Protein AF-A0A4Q3A0K4-F1 (afdb_monomer)

Structure (mmCIF, N/CA/C/O backbone):
data_AF-A0A4Q3A0K4-F1
#
_entry.id   AF-A0A4Q3A0K4-F1
#
loop_
_atom_site.group_PDB
_atom_site.id
_atom_site.type_symbol
_atom_site.label_atom_id
_atom_site.label_alt_id
_atom_site.label_comp_id
_atom_site.label_asym_id
_atom_site.label_entity_id
_atom_site.label_seq_id
_atom_site.pdbx_PDB_ins_code
_atom_site.Cartn_x
_atom_site.Cartn_y
_atom_site.Cartn_z
_atom_site.occupancy
_atom_site.B_iso_or_equiv
_atom_site.auth_seq_id
_atom_site.auth_comp_id
_atom_site.auth_asym_id
_atom_site.auth_atom_id
_atom_site.pdbx_PDB_model_num
ATOM 1 N N . MET A 1 1 ? -2.281 -8.129 14.412 1.00 66.31 1 MET A N 1
ATOM 2 C CA . MET A 1 1 ? -3.341 -8.247 13.385 1.00 66.31 1 MET A CA 1
ATOM 3 C C . MET A 1 1 ? -2.867 -9.229 12.319 1.00 66.31 1 MET A C 1
ATOM 5 O O . MET A 1 1 ? -1.732 -9.679 12.419 1.00 66.31 1 MET A O 1
ATOM 9 N N . ALA A 1 2 ? -3.715 -9.630 11.368 1.00 78.88 2 ALA A N 1
ATOM 10 C CA . ALA A 1 2 ? -3.205 -10.257 10.145 1.00 78.88 2 ALA A CA 1
ATOM 11 C C . ALA A 1 2 ? -2.480 -9.184 9.319 1.00 78.88 2 ALA A C 1
ATOM 13 O O . ALA A 1 2 ? -2.897 -8.026 9.368 1.00 78.88 2 ALA A O 1
ATOM 14 N N . LYS A 1 3 ? -1.410 -9.559 8.613 1.00 89.62 3 LYS A N 1
ATOM 15 C CA . LYS A 1 3 ? -0.685 -8.624 7.750 1.00 89.62 3 LYS A CA 1
ATOM 16 C C . LYS A 1 3 ? -1.557 -8.169 6.581 1.00 89.62 3 LYS A C 1
ATOM 18 O O . LYS A 1 3 ? -2.390 -8.937 6.096 1.00 89.62 3 LYS A O 1
ATOM 23 N N . LEU A 1 4 ? -1.359 -6.933 6.141 1.00 92.88 4 LEU A N 1
ATOM 24 C CA . LEU A 1 4 ? -1.969 -6.384 4.935 1.00 92.88 4 LEU A CA 1
ATOM 25 C C . LEU A 1 4 ? -1.060 -6.670 3.742 1.00 92.88 4 LEU A C 1
ATOM 27 O O . LEU A 1 4 ? 0.093 -6.251 3.718 1.00 92.88 4 LEU A O 1
ATOM 31 N N . THR A 1 5 ? -1.580 -7.379 2.746 1.00 95.00 5 THR A N 1
ATOM 32 C CA . THR A 1 5 ? -0.802 -7.700 1.548 1.00 95.00 5 THR A CA 1
ATOM 33 C C . THR A 1 5 ? -0.829 -6.529 0.567 1.00 95.00 5 THR A C 1
ATOM 35 O O . THR A 1 5 ? -1.899 -6.148 0.082 1.00 95.00 5 THR A O 1
ATOM 38 N N . ILE A 1 6 ? 0.346 -5.982 0.260 1.00 95.75 6 ILE A N 1
ATOM 39 C CA . ILE A 1 6 ? 0.572 -5.045 -0.838 1.00 95.75 6 ILE A 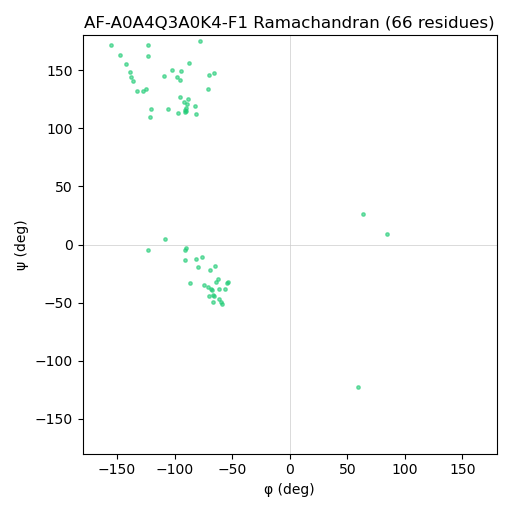CA 1
ATOM 40 C C . ILE A 1 6 ? 0.959 -5.865 -2.058 1.00 95.75 6 ILE A C 1
ATOM 42 O O . ILE A 1 6 ? 2.008 -6.504 -2.071 1.00 95.75 6 ILE A O 1
ATOM 46 N N . ILE A 1 7 ? 0.127 -5.824 -3.093 1.00 96.06 7 ILE A N 1
ATOM 47 C CA . ILE A 1 7 ? 0.479 -6.401 -4.388 1.00 96.06 7 ILE A CA 1
ATOM 48 C C . ILE A 1 7 ? 1.113 -5.300 -5.229 1.00 96.06 7 ILE A C 1
ATOM 50 O O . ILE A 1 7 ? 0.476 -4.267 -5.448 1.00 96.06 7 ILE A O 1
ATOM 54 N N . THR A 1 8 ? 2.339 -5.519 -5.694 1.00 96.25 8 THR A N 1
ATOM 55 C CA . THR A 1 8 ? 3.099 -4.540 -6.475 1.00 96.25 8 THR A CA 1
ATOM 56 C C . THR A 1 8 ? 3.239 -4.945 -7.935 1.00 96.25 8 THR A C 1
ATOM 58 O O . THR A 1 8 ? 3.409 -6.120 -8.241 1.00 96.25 8 THR A O 1
ATOM 61 N N . GLU A 1 9 ? 3.232 -3.970 -8.837 1.00 95.44 9 GLU A N 1
ATOM 62 C CA . GLU A 1 9 ? 3.645 -4.126 -10.234 1.00 95.44 9 GLU A CA 1
ATOM 63 C C . GLU A 1 9 ? 4.469 -2.911 -10.678 1.00 95.44 9 GLU A C 1
ATOM 65 O O . GLU A 1 9 ? 4.247 -1.801 -10.195 1.00 95.44 9 GLU A O 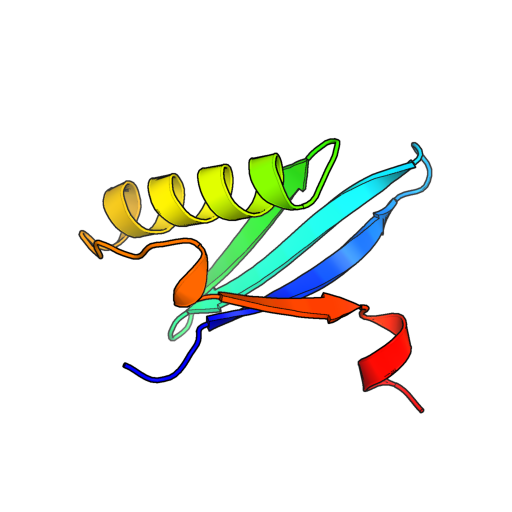1
ATOM 70 N N . ILE A 1 10 ? 5.420 -3.102 -11.594 1.00 93.94 10 ILE A N 1
ATOM 71 C CA . ILE A 1 10 ? 6.185 -1.990 -12.177 1.00 93.94 10 ILE A CA 1
ATOM 72 C C . ILE A 1 10 ? 5.434 -1.472 -13.407 1.00 93.94 10 ILE A C 1
ATOM 74 O O . ILE A 1 10 ? 5.127 -2.242 -14.321 1.00 93.94 10 ILE A O 1
ATOM 78 N N . ASN A 1 11 ? 5.133 -0.174 -13.439 1.00 92.56 11 ASN A N 1
ATOM 79 C CA . ASN A 1 11 ? 4.470 0.454 -14.581 1.00 92.56 11 ASN A CA 1
ATOM 80 C C . ASN A 1 11 ? 5.447 0.714 -15.750 1.00 92.56 11 ASN A C 1
ATOM 82 O O . ASN A 1 11 ? 6.655 0.498 -15.652 1.00 92.56 11 ASN A O 1
ATOM 86 N N . ASN A 1 12 ? 4.929 1.199 -16.885 1.00 92.06 12 ASN A N 1
ATOM 87 C CA . ASN A 1 12 ? 5.757 1.485 -18.069 1.00 92.06 12 ASN A CA 1
ATOM 88 C C . ASN A 1 12 ? 6.783 2.612 -17.852 1.00 92.06 12 ASN A C 1
ATOM 90 O O . ASN A 1 12 ? 7.737 2.715 -18.624 1.00 92.06 12 ASN A O 1
ATOM 94 N N . ASP A 1 13 ? 6.583 3.436 -16.825 1.00 92.25 13 ASP A N 1
ATOM 95 C CA . ASP A 1 13 ? 7.456 4.548 -16.450 1.00 92.25 13 ASP A CA 1
ATOM 96 C C . ASP A 1 13 ? 8.544 4.115 -15.444 1.00 92.25 13 ASP A C 1
ATOM 98 O O . ASP A 1 13 ? 9.439 4.895 -15.118 1.00 92.25 13 ASP A O 1
ATOM 102 N N . GLY A 1 14 ? 8.526 2.848 -15.010 1.00 91.94 14 GLY A N 1
ATOM 103 C CA . GLY A 1 14 ? 9.486 2.274 -14.065 1.00 91.94 14 GLY A CA 1
ATOM 104 C C . GLY A 1 14 ? 9.149 2.523 -12.594 1.00 91.94 14 GLY A C 1
ATOM 105 O O . GLY A 1 14 ? 9.979 2.234 -11.735 1.00 91.94 14 GLY A O 1
ATOM 106 N N . GLU A 1 15 ? 7.961 3.046 -12.294 1.00 95.31 15 GLU A N 1
ATOM 107 C CA . GLU A 1 15 ? 7.480 3.271 -10.929 1.00 95.31 15 GLU A CA 1
ATOM 108 C C . GLU A 1 15 ? 6.783 2.024 -10.382 1.00 95.31 15 GLU A C 1
ATOM 110 O O . GLU A 1 15 ? 6.254 1.197 -11.133 1.00 95.31 15 GLU A O 1
ATOM 115 N N . ILE A 1 16 ? 6.749 1.907 -9.056 1.00 95.88 16 ILE A N 1
ATOM 116 C CA . ILE A 1 16 ? 6.090 0.807 -8.362 1.00 95.88 16 ILE A CA 1
ATOM 117 C C . ILE A 1 16 ? 4.643 1.201 -8.072 1.00 95.88 16 ILE A C 1
ATOM 119 O O . ILE A 1 16 ? 4.370 2.083 -7.258 1.00 95.88 16 ILE A O 1
ATOM 123 N N . CYS A 1 17 ? 3.708 0.507 -8.709 1.00 96.50 17 CYS A N 1
ATOM 124 C CA . CYS A 1 17 ? 2.285 0.579 -8.416 1.00 96.50 17 CYS A CA 1
ATOM 125 C C . CYS A 1 17 ? 1.931 -0.465 -7.355 1.00 96.50 17 CYS A C 1
ATOM 127 O O . CYS A 1 17 ? 2.045 -1.663 -7.601 1.00 96.50 17 CYS A O 1
ATOM 129 N N . GLY A 1 18 ? 1.467 -0.026 -6.190 1.00 96.81 18 GLY A N 1
ATOM 130 C CA . GLY A 1 18 ? 0.947 -0.891 -5.137 1.00 96.81 18 GLY A CA 1
ATOM 131 C C . GLY A 1 18 ? -0.571 -0.899 -5.086 1.00 96.81 18 GLY A C 1
ATOM 132 O O . GLY A 1 18 ? -1.222 0.120 -5.338 1.00 96.81 18 GLY A O 1
ATOM 133 N N . ARG A 1 19 ? -1.147 -2.022 -4.656 1.00 96.38 19 ARG A N 1
ATOM 134 C CA . ARG A 1 19 ? -2.556 -2.103 -4.257 1.00 96.38 19 ARG A CA 1
ATOM 135 C C . ARG A 1 19 ? -2.764 -2.934 -2.997 1.00 96.38 19 ARG A C 1
ATOM 137 O O . ARG A 1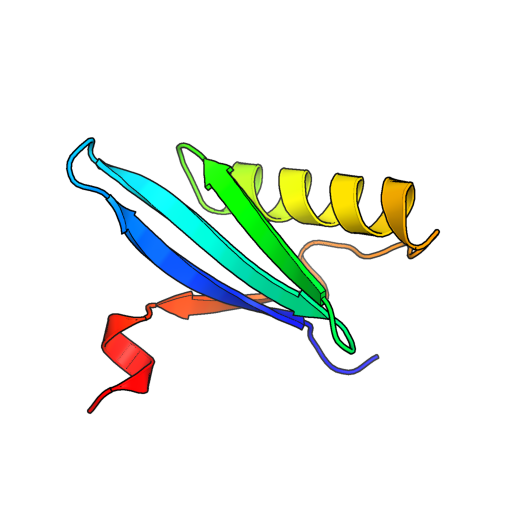 19 ? -2.129 -3.972 -2.825 1.00 96.38 19 ARG A O 1
ATOM 144 N N . ILE A 1 20 ? -3.715 -2.508 -2.168 1.00 95.06 20 ILE A N 1
ATOM 145 C CA . ILE A 1 20 ? -4.167 -3.224 -0.969 1.00 95.06 20 ILE A CA 1
ATOM 146 C C . ILE A 1 20 ? -5.684 -3.369 -1.019 1.00 95.06 20 ILE A C 1
ATOM 148 O O . ILE A 1 20 ? -6.406 -2.391 -1.221 1.00 95.06 20 ILE A O 1
ATOM 152 N N . GLN A 1 21 ? -6.178 -4.580 -0.774 1.00 93.00 21 GLN A N 1
ATOM 153 C CA . GLN A 1 21 ? -7.595 -4.807 -0.503 1.00 93.00 21 GLN A CA 1
ATOM 154 C C . GLN A 1 21 ? -7.839 -4.694 1.006 1.00 93.00 21 GLN A C 1
ATOM 156 O O . GLN A 1 21 ? -7.372 -5.534 1.775 1.00 93.00 21 GLN A O 1
ATOM 161 N N . TYR A 1 22 ? -8.607 -3.690 1.431 1.00 90.88 22 TYR A N 1
ATOM 162 C CA . TYR A 1 22 ? -9.016 -3.530 2.826 1.00 90.88 22 TYR A CA 1
ATOM 163 C C . TYR A 1 22 ? -10.541 -3.516 2.939 1.00 90.88 22 TYR A C 1
ATOM 165 O O . TYR A 1 22 ? -11.225 -2.592 2.495 1.00 90.88 22 TYR A O 1
ATOM 173 N N . GLY A 1 23 ? -11.102 -4.585 3.511 1.00 87.81 23 GLY A N 1
ATOM 174 C CA . GLY A 1 23 ? -12.548 -4.799 3.516 1.00 87.81 23 GLY A CA 1
ATOM 175 C C . GLY A 1 23 ? -13.101 -4.878 2.089 1.00 87.81 23 GLY A C 1
ATOM 176 O O . GLY A 1 23 ? -12.666 -5.712 1.297 1.00 87.81 23 GLY A O 1
ATOM 177 N N . ALA A 1 24 ? -14.057 -4.007 1.755 1.00 90.50 24 ALA A N 1
ATOM 178 C CA . ALA A 1 24 ? -14.627 -3.901 0.407 1.00 90.50 24 ALA A CA 1
ATOM 179 C C . ALA A 1 24 ? -13.896 -2.885 -0.494 1.00 90.50 24 ALA A C 1
ATOM 181 O O . ALA A 1 24 ? -14.224 -2.778 -1.674 1.00 90.50 24 ALA A O 1
ATOM 182 N N . SER A 1 25 ? -12.922 -2.152 0.046 1.00 92.88 25 SER A N 1
ATOM 183 C CA . SER A 1 25 ? -12.225 -1.078 -0.657 1.00 92.88 25 SER A CA 1
ATOM 184 C C . SER A 1 25 ? -10.898 -1.549 -1.238 1.00 92.88 25 SER A C 1
ATOM 186 O O . SER A 1 25 ? -10.177 -2.330 -0.614 1.00 92.88 25 SER A O 1
ATOM 188 N N . LEU A 1 26 ? -10.561 -1.012 -2.408 1.00 94.69 26 LEU A N 1
ATOM 189 C CA . LEU A 1 26 ? -9.253 -1.155 -3.033 1.00 94.69 26 LEU A CA 1
ATOM 190 C C . LEU A 1 26 ? -8.501 0.170 -2.891 1.00 94.69 26 LEU A C 1
ATOM 192 O O . LEU A 1 26 ? -8.952 1.187 -3.416 1.00 94.69 26 LEU A O 1
ATOM 196 N N . LEU A 1 27 ? -7.382 0.151 -2.172 1.00 95.50 27 LEU A N 1
ATOM 197 C CA . LEU A 1 27 ? -6.449 1.272 -2.088 1.00 95.50 27 LEU A CA 1
ATOM 198 C C . LEU A 1 27 ? -5.335 1.063 -3.109 1.00 95.50 27 LEU A C 1
ATOM 200 O O . LEU A 1 27 ? -4.870 -0.063 -3.293 1.00 95.50 27 LEU A O 1
ATOM 204 N N . THR A 1 28 ? -4.897 2.141 -3.751 1.00 96.31 28 THR A N 1
ATOM 205 C CA . THR A 1 28 ? -3.825 2.118 -4.753 1.00 96.31 28 THR A CA 1
ATOM 206 C C . THR A 1 28 ? -2.871 3.277 -4.518 1.00 96.31 28 THR A C 1
ATOM 208 O O . THR A 1 28 ? -3.322 4.384 -4.228 1.00 96.31 28 THR A O 1
ATOM 211 N N . ALA A 1 29 ? -1.578 3.043 -4.693 1.00 96.31 29 ALA A N 1
ATOM 212 C CA . ALA A 1 29 ? -0.544 4.067 -4.604 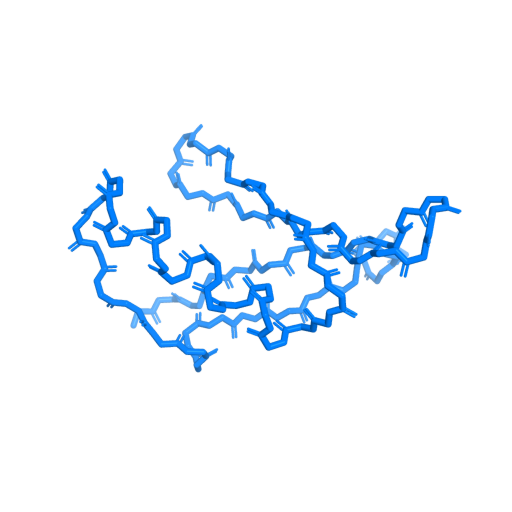1.00 96.31 29 ALA A CA 1
ATOM 213 C C . ALA A 1 29 ? 0.530 3.816 -5.669 1.00 96.31 29 ALA A C 1
ATOM 215 O O . ALA A 1 29 ? 0.700 2.687 -6.128 1.00 96.31 29 ALA A O 1
ATOM 216 N N . VAL A 1 30 ? 1.235 4.873 -6.063 1.00 96.69 30 VAL A N 1
ATOM 217 C CA . VAL A 1 30 ? 2.394 4.802 -6.960 1.00 96.69 30 VAL A CA 1
ATOM 218 C C . VAL A 1 30 ? 3.556 5.467 -6.244 1.00 96.69 30 VAL A C 1
ATOM 220 O O . VAL A 1 30 ? 3.374 6.532 -5.657 1.00 96.69 30 VAL A O 1
ATOM 223 N N . ALA A 1 31 ? 4.717 4.826 -6.262 1.00 96.31 31 ALA A N 1
ATOM 224 C CA . ALA A 1 31 ? 5.908 5.291 -5.568 1.00 96.31 31 ALA A CA 1
ATOM 225 C C . ALA A 1 31 ? 7.180 4.907 -6.332 1.00 96.31 31 ALA A C 1
ATOM 227 O O . ALA A 1 31 ? 7.178 4.010 -7.180 1.00 96.31 31 ALA A O 1
ATOM 228 N N . SER A 1 32 ? 8.295 5.558 -6.001 1.00 95.25 32 SER A N 1
ATOM 229 C CA . SER A 1 32 ? 9.595 5.259 -6.614 1.00 95.25 32 SER A CA 1
ATOM 230 C C . SER A 1 32 ? 10.265 4.025 -6.002 1.00 95.25 32 SER A C 1
ATOM 232 O O . SER A 1 32 ? 11.196 3.468 -6.582 1.00 95.25 32 SER A O 1
ATOM 234 N N . ASN A 1 33 ? 9.846 3.624 -4.801 1.00 94.06 33 ASN A N 1
ATOM 235 C CA . ASN A 1 33 ? 10.388 2.493 -4.052 1.00 94.06 33 ASN A CA 1
ATOM 236 C C . ASN A 1 33 ? 9.339 1.931 -3.070 1.00 94.06 33 ASN A C 1
ATOM 238 O O . ASN A 1 33 ? 8.261 2.502 -2.912 1.00 94.06 33 ASN A O 1
ATOM 242 N N . ILE A 1 34 ? 9.651 0.790 -2.446 1.00 94.00 34 ILE A N 1
ATOM 243 C CA . ILE A 1 34 ? 8.735 0.090 -1.532 1.00 94.00 34 ILE A CA 1
ATOM 244 C C . ILE A 1 34 ? 8.501 0.867 -0.235 1.00 94.00 34 ILE A C 1
ATOM 246 O O . ILE A 1 34 ? 7.366 0.893 0.221 1.00 94.00 34 ILE A O 1
ATOM 250 N N . ASP A 1 35 ? 9.522 1.524 0.312 1.00 94.19 35 ASP A N 1
ATOM 251 C CA . ASP A 1 35 ? 9.416 2.261 1.578 1.00 94.19 35 ASP A CA 1
ATOM 252 C C . ASP A 1 35 ? 8.457 3.465 1.432 1.00 94.19 35 ASP A C 1
ATOM 254 O O . ASP A 1 35 ? 7.543 3.676 2.222 1.00 94.19 35 ASP A O 1
ATOM 258 N N . GLU A 1 36 ? 8.572 4.216 0.334 1.00 95.56 36 GLU A N 1
ATOM 259 C CA . GLU A 1 36 ? 7.632 5.295 -0.003 1.00 95.56 36 GLU A CA 1
ATOM 260 C C . GLU A 1 36 ? 6.212 4.749 -0.253 1.00 95.56 36 GLU A C 1
ATOM 262 O O . GLU A 1 36 ? 5.206 5.400 0.037 1.00 95.56 36 GLU A O 1
ATOM 267 N N . LEU A 1 37 ? 6.098 3.529 -0.784 1.00 95.94 37 LEU A N 1
ATOM 268 C CA . LEU A 1 37 ? 4.810 2.884 -1.012 1.00 95.94 37 LEU A CA 1
ATOM 269 C C . LEU A 1 37 ? 4.128 2.483 0.308 1.00 95.94 37 LEU A C 1
ATOM 271 O O . LEU A 1 37 ? 2.925 2.703 0.462 1.00 95.94 37 LEU A O 1
ATOM 275 N N . THR A 1 38 ? 4.871 1.905 1.255 1.00 95.56 38 THR A N 1
ATOM 276 C CA . THR A 1 38 ? 4.373 1.519 2.586 1.00 95.56 38 THR A CA 1
ATOM 277 C C . THR A 1 38 ? 4.009 2.739 3.426 1.00 95.56 38 THR A C 1
ATOM 279 O O . THR A 1 38 ? 2.965 2.719 4.086 1.00 95.56 38 THR A O 1
ATOM 282 N N . GLU A 1 39 ? 4.785 3.824 3.354 1.00 95.44 39 GLU A N 1
ATOM 283 C CA . GLU A 1 39 ? 4.442 5.114 3.971 1.00 95.44 39 GLU A CA 1
ATOM 284 C C . GLU A 1 39 ? 3.110 5.652 3.430 1.00 95.44 39 GLU A C 1
ATOM 286 O O . GLU A 1 39 ? 2.179 5.887 4.204 1.00 95.44 39 GLU A O 1
ATOM 291 N N . ASN A 1 40 ? 2.953 5.719 2.102 1.00 95.88 40 ASN A N 1
ATOM 292 C CA . ASN A 1 40 ? 1.711 6.170 1.463 1.00 95.88 40 ASN A CA 1
ATOM 293 C C . ASN A 1 40 ? 0.482 5.354 1.898 1.00 95.88 40 ASN A C 1
ATOM 295 O O . ASN A 1 40 ? -0.611 5.902 2.056 1.00 95.88 40 ASN A O 1
ATOM 299 N N . PHE A 1 41 ? 0.621 4.037 2.070 1.00 96.31 41 PHE A N 1
ATOM 300 C CA . PHE A 1 41 ? -0.484 3.202 2.546 1.00 96.31 41 PHE A CA 1
ATOM 301 C C . PHE A 1 41 ? -0.767 3.373 4.032 1.00 96.31 41 PHE A C 1
ATOM 303 O O . PHE A 1 41 ? -1.932 3.319 4.426 1.00 96.31 41 PHE A O 1
ATOM 310 N N . THR A 1 42 ? 0.266 3.592 4.842 1.00 95.38 42 THR A N 1
ATOM 311 C CA . THR A 1 42 ? 0.114 3.883 6.271 1.00 95.38 42 THR A CA 1
ATOM 312 C C . THR A 1 42 ? -0.711 5.150 6.466 1.00 95.38 42 THR A C 1
ATOM 314 O O . THR A 1 42 ? -1.721 5.113 7.169 1.00 95.38 42 THR A O 1
ATOM 317 N N . GLU A 1 43 ? -0.361 6.225 5.754 1.00 95.12 43 GLU A N 1
ATOM 318 C CA . GLU A 1 43 ? -1.105 7.488 5.779 1.00 95.12 43 GLU A CA 1
ATOM 319 C C . GLU A 1 43 ? -2.547 7.308 5.286 1.00 95.12 43 GLU A C 1
ATOM 321 O O . GLU A 1 43 ? -3.490 7.719 5.957 1.00 95.12 43 GLU A O 1
ATOM 326 N N . GLN A 1 44 ? -2.763 6.613 4.162 1.00 94.75 44 GLN A N 1
ATOM 327 C CA . GLN A 1 44 ? -4.117 6.372 3.644 1.00 94.75 44 GLN A CA 1
ATOM 328 C C . GLN A 1 44 ? -4.997 5.562 4.607 1.00 94.75 44 GLN A C 1
ATOM 330 O O . GLN A 1 44 ? -6.201 5.807 4.709 1.00 94.75 44 GLN A O 1
ATOM 335 N N . LEU A 1 45 ? -4.434 4.565 5.292 1.00 94.62 45 LEU A N 1
ATOM 336 C CA . LEU A 1 45 ? -5.180 3.741 6.242 1.00 94.62 45 LEU A CA 1
ATOM 337 C C . LEU A 1 45 ? -5.532 4.519 7.515 1.00 94.62 45 LEU A C 1
ATOM 339 O O . LEU A 1 45 ? -6.642 4.356 8.039 1.00 94.62 45 LEU A O 1
ATOM 343 N N . GLU A 1 46 ? -4.641 5.394 7.976 1.00 94.62 46 GLU A N 1
ATOM 344 C CA . GLU A 1 46 ? -4.917 6.312 9.078 1.00 94.62 46 GLU A CA 1
ATOM 345 C C . GLU A 1 46 ? -5.985 7.342 8.685 1.00 94.62 46 GLU A C 1
ATOM 347 O O . GLU A 1 46 ? -6.998 7.467 9.375 1.00 94.62 46 GLU A O 1
ATOM 352 N N . ASP A 1 47 ? -5.838 7.996 7.535 1.00 94.06 47 ASP A N 1
ATOM 353 C CA . ASP A 1 47 ? -6.740 9.057 7.084 1.00 94.06 47 ASP A CA 1
ATOM 354 C C . ASP A 1 47 ? -8.153 8.549 6.765 1.00 94.06 47 ASP A C 1
ATOM 356 O O . ASP A 1 47 ? -9.150 9.176 7.139 1.00 94.06 47 ASP A O 1
ATOM 360 N N . PHE A 1 48 ? -8.275 7.409 6.076 1.00 93.00 48 PHE A N 1
ATOM 361 C CA . PHE A 1 48 ? -9.581 6.896 5.648 1.00 93.00 48 PHE A CA 1
ATOM 362 C C . PHE A 1 48 ? -10.273 6.026 6.695 1.00 93.00 48 PHE A C 1
ATOM 364 O O . PHE A 1 48 ? -11.506 6.014 6.755 1.00 93.00 48 PHE A O 1
ATOM 371 N N . TYR A 1 49 ? -9.511 5.280 7.497 1.00 93.00 49 TYR A N 1
ATOM 372 C CA . TYR A 1 49 ? -10.064 4.273 8.408 1.00 93.00 49 TYR A CA 1
ATOM 373 C C . TYR A 1 49 ? -9.688 4.494 9.876 1.00 93.00 49 TYR A C 1
ATOM 375 O O . TYR A 1 49 ? -10.192 3.759 10.728 1.00 93.00 49 TYR A O 1
ATOM 383 N N . GLY A 1 50 ? -8.843 5.480 10.199 1.00 93.81 50 GLY A N 1
ATOM 384 C C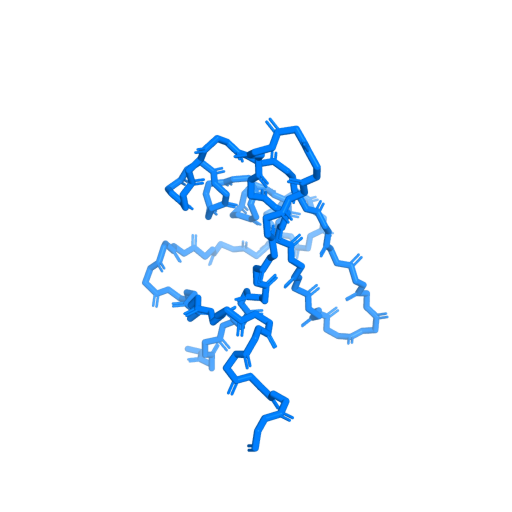A . GLY A 1 50 ? -8.334 5.693 11.556 1.00 93.81 50 GLY A CA 1
ATOM 385 C C . GLY A 1 50 ? -7.477 4.528 12.051 1.00 93.81 50 GLY A C 1
ATOM 386 O O . GLY A 1 50 ? -7.452 4.256 13.253 1.00 93.81 50 GLY A O 1
ATOM 387 N N . LEU A 1 51 ? -6.858 3.777 11.133 1.00 92.06 51 LEU A N 1
ATOM 388 C CA . LEU A 1 51 ? -6.086 2.582 11.447 1.00 92.06 51 LEU A CA 1
ATOM 389 C C . LEU A 1 51 ? -4.598 2.926 11.539 1.00 92.06 51 LEU A C 1
ATOM 391 O O . LEU A 1 51 ? -3.966 3.225 10.534 1.00 92.06 51 LEU A O 1
ATOM 395 N N . THR A 1 52 ? -4.029 2.817 12.737 1.00 93.44 52 THR A N 1
ATOM 396 C CA . THR A 1 52 ? -2.582 2.945 12.939 1.00 9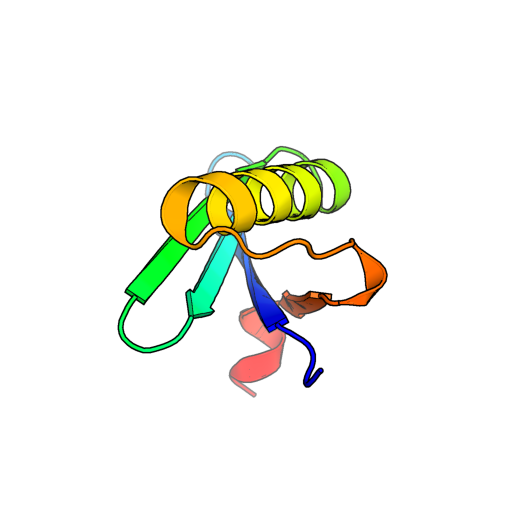3.44 52 THR A CA 1
ATOM 397 C C . THR A 1 52 ? -1.895 1.624 12.596 1.00 93.44 52 THR A C 1
ATOM 399 O O . THR A 1 52 ? -2.073 0.636 13.312 1.00 93.44 52 THR A O 1
ATOM 402 N N . VAL A 1 53 ? -1.117 1.619 11.517 1.00 92.81 53 VAL A N 1
ATOM 403 C CA . VAL A 1 53 ? -0.281 0.494 11.067 1.00 92.81 53 VAL A CA 1
ATOM 404 C C . VAL A 1 53 ? 1.174 0.937 10.952 1.00 92.81 53 VAL A C 1
ATOM 406 O O . VAL A 1 53 ? 1.458 2.133 10.914 1.00 92.81 53 VAL A O 1
ATOM 409 N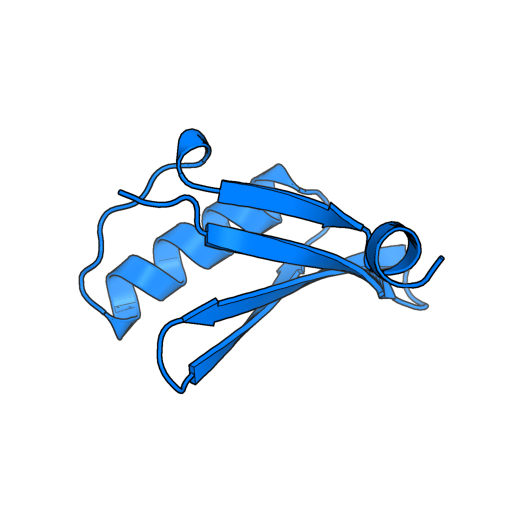 N . THR A 1 54 ? 2.099 -0.015 10.914 1.00 92.94 54 THR A N 1
ATOM 410 C CA . THR A 1 54 ? 3.512 0.238 10.602 1.00 92.94 54 THR A CA 1
ATOM 411 C C . THR A 1 54 ? 3.964 -0.605 9.413 1.00 92.94 54 THR A C 1
ATOM 413 O O . THR A 1 54 ? 3.258 -1.506 8.965 1.00 92.94 54 THR A O 1
ATOM 416 N N . GLU A 1 55 ? 5.172 -0.353 8.908 1.00 90.00 55 GLU A N 1
ATOM 417 C CA . GLU A 1 55 ? 5.754 -1.119 7.797 1.00 90.00 55 GLU A CA 1
ATOM 418 C C . GLU A 1 55 ? 5.775 -2.640 8.047 1.00 90.00 55 GLU A C 1
ATOM 420 O O . GLU A 1 55 ? 5.590 -3.433 7.127 1.00 90.00 55 GLU A O 1
ATOM 425 N N . GLU A 1 56 ? 5.929 -3.068 9.305 1.00 91.06 56 GLU A N 1
ATOM 426 C CA . GLU A 1 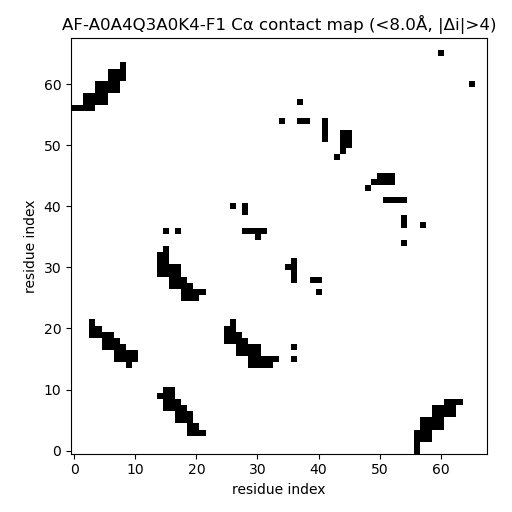56 ? 5.947 -4.486 9.692 1.00 91.06 56 GLU A CA 1
ATOM 427 C C . GLU A 1 56 ? 4.580 -5.179 9.556 1.00 91.06 56 GLU A C 1
ATOM 429 O O . GLU A 1 56 ? 4.513 -6.414 9.446 1.00 91.06 56 GLU A O 1
ATOM 434 N N . ASP A 1 57 ? 3.495 -4.398 9.553 1.00 93.19 57 ASP A N 1
ATOM 435 C CA . ASP A 1 57 ? 2.132 -4.884 9.342 1.00 93.19 57 ASP A CA 1
ATOM 436 C C . ASP A 1 57 ? 1.851 -5.195 7.867 1.00 93.19 57 ASP A C 1
ATOM 438 O O . ASP A 1 57 ? 0.843 -5.843 7.568 1.00 93.19 57 ASP A O 1
ATOM 442 N N . PHE A 1 58 ? 2.737 -4.802 6.948 1.00 93.81 58 PHE A N 1
ATOM 443 C CA . PHE A 1 58 ? 2.602 -5.113 5.532 1.00 93.81 58 PHE A CA 1
ATOM 444 C C . PHE A 1 58 ? 3.377 -6.371 5.126 1.00 93.81 58 PHE A C 1
ATOM 446 O O . PHE A 1 58 ? 4.414 -6.751 5.680 1.00 93.81 58 PHE A O 1
ATOM 453 N N . GLU A 1 59 ? 2.835 -7.048 4.123 1.00 95.12 59 GLU A N 1
ATOM 454 C CA . GLU A 1 59 ? 3.508 -8.082 3.349 1.00 95.12 59 GLU A CA 1
ATOM 455 C C . GLU A 1 59 ? 3.517 -7.638 1.890 1.00 95.12 59 GLU A C 1
ATOM 457 O O . GLU A 1 59 ? 2.460 -7.468 1.289 1.00 95.12 59 GLU A O 1
ATOM 462 N N . VAL A 1 60 ? 4.700 -7.421 1.325 1.00 93.81 60 VAL A N 1
ATOM 463 C CA . VAL A 1 60 ? 4.848 -6.960 -0.059 1.00 93.81 60 VAL A CA 1
ATOM 464 C C . VAL A 1 60 ? 5.072 -8.167 -0.958 1.00 93.81 60 VAL A C 1
ATOM 466 O O . VAL A 1 60 ? 5.965 -8.973 -0.697 1.00 93.81 60 VAL A O 1
ATOM 469 N N . VAL A 1 61 ? 4.258 -8.290 -2.004 1.00 94.75 61 VAL A N 1
ATOM 470 C CA . VAL A 1 61 ? 4.291 -9.406 -2.955 1.00 94.75 61 VAL A CA 1
ATOM 471 C C . VAL A 1 61 ? 4.260 -8.856 -4.377 1.00 94.75 61 VAL A C 1
ATOM 473 O O . VAL A 1 61 ? 3.417 -8.018 -4.701 1.00 94.75 61 VAL A O 1
ATOM 476 N N . ASP A 1 62 ? 5.147 -9.348 -5.242 1.00 92.19 62 ASP A N 1
ATOM 477 C CA . ASP A 1 62 ? 5.112 -9.011 -6.664 1.00 92.19 62 ASP A CA 1
ATOM 478 C C . ASP A 1 62 ? 3.900 -9.683 -7.326 1.00 92.19 62 ASP A C 1
ATOM 480 O O . ASP A 1 62 ? 3.627 -10.866 -7.118 1.00 92.19 62 ASP A O 1
ATOM 484 N N . GLN A 1 63 ? 3.149 -8.941 -8.140 1.00 87.69 63 GLN A N 1
ATOM 485 C CA . GLN A 1 63 ? 2.044 -9.486 -8.924 1.00 87.69 63 GLN A CA 1
ATOM 486 C C . GLN A 1 63 ? 2.475 -10.674 -9.792 1.00 87.69 63 GLN A C 1
ATOM 488 O O . GLN A 1 63 ? 1.670 -11.585 -9.999 1.00 87.69 63 GLN A O 1
ATOM 493 N N . ALA A 1 64 ? 3.712 -10.676 -10.293 1.00 83.31 64 ALA A N 1
ATOM 494 C CA . ALA A 1 64 ? 4.263 -11.778 -11.070 1.00 83.31 64 ALA A CA 1
ATOM 495 C C . ALA A 1 64 ? 4.349 -13.084 -10.259 1.00 83.31 64 ALA A C 1
ATOM 497 O O . ALA A 1 64 ? 4.163 -14.154 -10.832 1.00 83.31 64 ALA A O 1
ATOM 498 N N . ASP A 1 65 ? 4.534 -13.003 -8.938 1.00 80.25 65 ASP A N 1
ATOM 499 C CA . ASP A 1 65 ? 4.698 -14.167 -8.055 1.00 80.25 65 ASP A CA 1
ATOM 500 C C . ASP A 1 65 ? 3.362 -14.823 -7.651 1.00 80.25 65 ASP A C 1
ATOM 502 O O . ASP A 1 65 ? 3.344 -15.924 -7.105 1.00 80.25 65 ASP A O 1
ATOM 506 N N . ILE A 1 66 ? 2.225 -14.167 -7.905 1.00 77.25 66 ILE A N 1
ATOM 507 C CA . ILE A 1 66 ? 0.882 -14.657 -7.528 1.00 77.25 66 ILE A CA 1
ATOM 508 C C . ILE A 1 66 ? 0.246 -15.498 -8.659 1.00 77.25 66 ILE A C 1
ATOM 510 O O . ILE A 1 66 ? -0.771 -16.160 -8.448 1.00 77.25 66 ILE A O 1
ATOM 514 N N . GLY A 1 67 ? 0.815 -15.456 -9.870 1.00 60.78 67 GLY A N 1
ATOM 515 C CA . GLY A 1 67 ? 0.213 -15.982 -11.102 1.00 60.78 67 GLY A CA 1
ATOM 516 C C . GLY A 1 67 ? 0.823 -17.259 -11.695 1.00 60.78 67 GLY A C 1
ATOM 517 O O . GLY A 1 67 ? 0.373 -17.639 -12.778 1.00 60.78 67 GLY A O 1
ATOM 518 N N . ASP A 1 68 ? 1.801 -17.892 -11.037 1.00 50.47 68 ASP A N 1
ATOM 519 C CA . ASP A 1 68 ? 2.457 -19.145 -11.478 1.00 50.47 68 ASP A CA 1
ATOM 520 C C . ASP A 1 68 ? 1.946 -20.383 -10.712 1.00 50.47 68 ASP A C 1
ATOM 522 O O . ASP A 1 68 ? 1.832 -20.322 -9.463 1.00 50.47 68 ASP A O 1
#

Foldseek 3Di:
DQAWEWEWDQDPVRWIWTWTDDPPDIDIDTGRDDVVVQVVVQVVCCVPPVDHDDPVSYDYDYPVVVPD

Mean predicted aligned error: 3.57 Å

Nearest PDB structures (foldseek):
  8eug-assembly1_k  TM=4.983E-01  e=3.957E-02  Schizosaccharomyces pombe
  2a6a-assembly1_A  TM=4.803E-01  e=2.308E-01  Thermotoga maritima MSB8
  5umd-assembly1_d  TM=4.558E-01  e=2.308E-01  Plasmodium falciparum 3D7
  9asm-assembly1_B  TM=5.052E-01  e=1.107E+00  Homo sapiens
  6fhs-assembly1_F  TM=4.092E-01  e=1.261E+00  Thermochaetoides the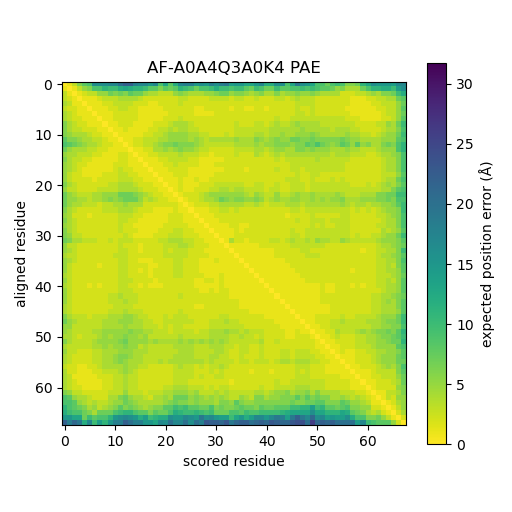rmophila DSM 1495

Secondary structure (DSSP, 8-state):
-PPEEEEEEE-TTS-EEEEEEETTEEEEEEESSHHHHHHHHHHHHHHHH-----GGGEEEEEGGGG--

Radius of gyration: 11.63 Å; Cα contacts (8 Å, |Δi|>4): 104; chains: 1; bounding box: 25×28×32 Å

Solvent-accessible surface area (backbone atoms only — not comparable to full-atom values): 4093 Å² total; per-residue (Å²): 131,82,67,47,56,32,42,31,46,74,49,98,87,70,35,39,36,36,34,34,77,56,90,96,45,77,47,74,51,75,22,89,46,68,68,59,40,45,50,55,49,34,53,50,36,32,76,76,68,70,41,91,66,56,74,84,42,49,40,82,42,54,52,77,74,75,76,118

pLDDT: mean 91.64, std 8.1, range [50.47, 96.81]

Sequence (68 aa):
MAKLTIITEINNDGEICGRIQYGASLLTAVASNIDELTENFTEQLEDFYGLTVTEEDFEVVDQADIGD